Protein AF-A0A3C0NQF9-F1 (afdb_mono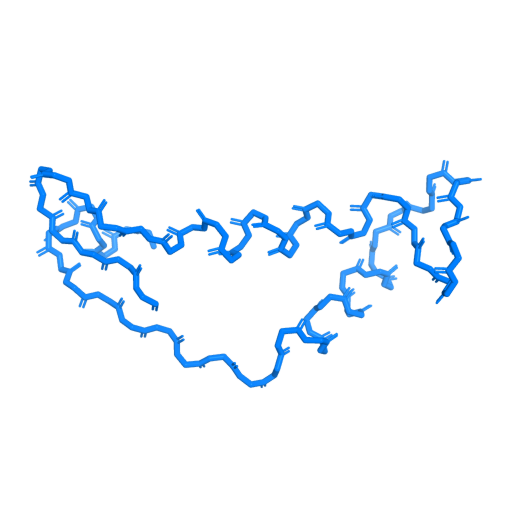mer_lite)

Sequence (64 aa):
KRLVEHKKDVVILLDSITRLARAYNTVIPSSGKVLTGGVDANALQKPKRFFGAARNIEEGGSLT

Structure (mmCIF, N/CA/C/O backbone):
data_AF-A0A3C0NQF9-F1
#
_entry.id   AF-A0A3C0NQF9-F1
#
loop_
_atom_site.group_PDB
_atom_site.id
_atom_site.type_symbol
_atom_site.label_atom_id
_atom_site.label_alt_id
_atom_site.label_comp_id
_atom_site.label_asym_id
_atom_site.label_entity_id
_atom_site.label_seq_id
_atom_site.pdbx_PDB_ins_code
_atom_site.Cartn_x
_atom_site.Cartn_y
_atom_site.Cartn_z
_atom_site.occupancy
_atom_site.B_iso_or_equiv
_atom_site.auth_seq_id
_atom_site.auth_comp_id
_atom_site.auth_asym_id
_atom_site.auth_atom_id
_atom_site.pdbx_PDB_model_num
ATOM 1 N N . LYS A 1 1 ? -7.327 4.686 2.696 1.00 69.62 1 LYS A N 1
ATOM 2 C CA . LYS A 1 1 ? -7.076 5.876 3.549 1.00 69.62 1 LYS A CA 1
ATOM 3 C C . LYS A 1 1 ? -8.374 6.514 4.025 1.00 69.62 1 LYS A C 1
ATOM 5 O O . LYS A 1 1 ? -8.636 6.380 5.203 1.00 69.62 1 LYS A O 1
ATOM 10 N N . ARG A 1 2 ? -9.245 7.036 3.146 1.00 86.69 2 ARG A N 1
ATOM 11 C CA . ARG A 1 2 ? -10.522 7.658 3.567 1.00 86.69 2 ARG A CA 1
ATOM 12 C C . ARG A 1 2 ? -11.410 6.807 4.487 1.00 86.69 2 ARG A C 1
ATOM 14 O O . ARG A 1 2 ? -11.939 7.321 5.454 1.00 86.69 2 ARG A O 1
ATOM 21 N N . LEU A 1 3 ? -11.531 5.497 4.253 1.00 80.94 3 LEU A N 1
ATOM 22 C CA . LEU A 1 3 ? -12.287 4.615 5.162 1.00 80.94 3 LEU A CA 1
ATOM 23 C C . LEU A 1 3 ? -11.704 4.577 6.589 1.00 80.94 3 LEU A C 1
ATOM 25 O O . LEU A 1 3 ? -12.455 4.556 7.556 1.00 80.94 3 LEU A O 1
ATOM 29 N N . VAL A 1 4 ? -10.377 4.639 6.712 1.00 85.56 4 VAL A N 1
ATOM 30 C CA . VAL A 1 4 ? -9.666 4.658 7.999 1.00 85.56 4 VAL A CA 1
ATOM 31 C C . VAL A 1 4 ? -9.871 6.001 8.708 1.00 85.56 4 VAL A C 1
ATOM 33 O O . VAL A 1 4 ? -10.073 6.023 9.911 1.00 85.56 4 VAL A O 1
ATOM 36 N N . GLU A 1 5 ? -9.930 7.112 7.960 1.00 87.06 5 GLU A N 1
ATOM 37 C CA . GLU A 1 5 ? -10.274 8.449 8.490 1.00 87.06 5 GLU A CA 1
ATOM 38 C C . GLU A 1 5 ? -11.696 8.488 9.088 1.00 87.06 5 GLU A C 1
ATOM 40 O O . GLU A 1 5 ? -11.968 9.253 10.008 1.00 87.06 5 GLU A O 1
ATOM 45 N N . HIS A 1 6 ? -12.593 7.608 8.629 1.00 90.38 6 HIS A N 1
ATOM 46 C CA . HIS A 1 6 ? -13.917 7.382 9.220 1.00 90.38 6 HIS A CA 1
ATOM 47 C C . HIS A 1 6 ? -13.918 6.317 10.335 1.00 90.38 6 HIS A C 1
ATOM 49 O O . HIS A 1 6 ? -14.966 5.736 10.632 1.00 90.38 6 HIS A O 1
ATOM 55 N N . LYS A 1 7 ? -12.759 6.054 10.955 1.00 86.06 7 LYS A N 1
ATOM 56 C CA . LYS A 1 7 ? -12.566 5.111 12.071 1.00 86.06 7 LYS A CA 1
ATOM 57 C C . LYS A 1 7 ? -12.970 3.669 11.747 1.00 86.06 7 LYS A C 1
ATOM 59 O O . LYS A 1 7 ? -13.478 2.952 12.607 1.00 86.06 7 LYS A O 1
ATOM 64 N N . LYS A 1 8 ? -12.791 3.245 10.493 1.00 87.31 8 LYS A N 1
ATOM 65 C CA . LYS A 1 8 ? -12.986 1.848 10.084 1.00 87.31 8 LYS A CA 1
ATOM 66 C C . LYS A 1 8 ? -11.662 1.100 10.075 1.00 87.31 8 LYS A C 1
ATOM 68 O O . LYS A 1 8 ? -10.645 1.642 9.648 1.00 87.31 8 LYS A O 1
ATOM 73 N N . ASP A 1 9 ? -11.721 -0.163 10.472 1.00 88.62 9 ASP A N 1
ATOM 74 C CA . ASP A 1 9 ? -10.646 -1.125 10.269 1.00 88.62 9 ASP A CA 1
ATOM 75 C C . ASP A 1 9 ? -10.735 -1.683 8.850 1.00 88.62 9 ASP A C 1
ATOM 77 O O . ASP A 1 9 ? -11.772 -2.193 8.420 1.00 88.62 9 ASP A O 1
ATOM 81 N N . VAL A 1 10 ? -9.660 -1.515 8.090 1.00 91.19 10 VAL A N 1
ATOM 82 C CA . VAL A 1 10 ? -9.587 -1.851 6.670 1.00 91.19 10 VAL A CA 1
ATOM 83 C C . VAL A 1 10 ? -8.460 -2.844 6.467 1.00 91.19 10 VAL A C 1
ATOM 85 O O . VAL A 1 10 ? -7.340 -2.595 6.899 1.00 91.19 10 VAL A O 1
ATOM 88 N N . VAL A 1 11 ? -8.745 -3.927 5.750 1.00 91.38 11 VAL A N 1
ATOM 89 C CA . VAL A 1 11 ? -7.751 -4.928 5.351 1.00 91.38 11 VAL A CA 1
ATOM 90 C C . VAL A 1 11 ? -7.617 -4.916 3.831 1.00 91.38 11 VAL A C 1
ATOM 92 O O . VAL A 1 11 ? -8.621 -4.991 3.120 1.00 91.38 11 VAL A O 1
ATOM 95 N N . ILE A 1 12 ? -6.389 -4.823 3.321 1.00 90.31 12 ILE A N 1
ATOM 96 C CA . ILE A 1 12 ? -6.069 -4.952 1.897 1.00 90.31 12 ILE A CA 1
ATOM 97 C C . ILE A 1 12 ? -5.289 -6.247 1.684 1.00 90.31 12 ILE A C 1
ATOM 99 O O . ILE A 1 12 ? -4.101 -6.342 1.982 1.00 90.31 12 ILE A O 1
ATOM 103 N N . LEU A 1 13 ? -5.941 -7.238 1.078 1.00 91.31 13 LEU A N 1
ATOM 104 C CA . LEU A 1 13 ? -5.261 -8.439 0.601 1.00 91.31 13 LEU A CA 1
ATOM 105 C C . LEU A 1 13 ? -4.632 -8.147 -0.766 1.00 91.31 13 LEU A C 1
ATOM 107 O O . LEU A 1 13 ? -5.338 -8.004 -1.765 1.00 91.31 13 LEU A O 1
ATOM 111 N N . LEU A 1 14 ? -3.304 -8.022 -0.803 1.00 90.31 14 LEU A N 1
ATOM 112 C CA . LEU A 1 14 ? -2.543 -7.760 -2.025 1.00 90.31 14 LEU A CA 1
ATOM 113 C C . LEU A 1 14 ? -1.687 -8.970 -2.418 1.00 90.31 14 LEU A C 1
ATOM 115 O O . LEU A 1 14 ? -0.692 -9.265 -1.759 1.00 90.31 14 LEU A O 1
ATOM 119 N N . ASP A 1 15 ? -1.999 -9.570 -3.566 1.00 90.50 15 ASP A N 1
ATOM 120 C CA . ASP A 1 15 ? -1.158 -10.566 -4.236 1.00 90.50 15 ASP A CA 1
ATOM 121 C C . ASP A 1 15 ? -0.796 -10.079 -5.664 1.00 90.50 15 ASP A C 1
ATOM 123 O O . ASP A 1 15 ? -1.657 -10.008 -6.538 1.00 90.50 15 ASP A O 1
ATOM 127 N N . SER A 1 16 ? 0.432 -9.629 -5.970 1.00 87.44 16 SER A N 1
ATOM 128 C CA . SER A 1 16 ? 1.624 -9.567 -5.112 1.00 87.44 16 SER A CA 1
ATOM 129 C C . SER A 1 16 ? 2.308 -8.201 -5.118 1.00 87.44 16 SER A C 1
ATOM 131 O O . SER A 1 16 ? 2.377 -7.498 -6.134 1.00 87.44 16 SER A O 1
ATOM 133 N N . ILE A 1 17 ? 2.910 -7.854 -3.979 1.00 83.25 17 ILE A N 1
ATOM 134 C CA . ILE A 1 17 ? 3.737 -6.649 -3.828 1.0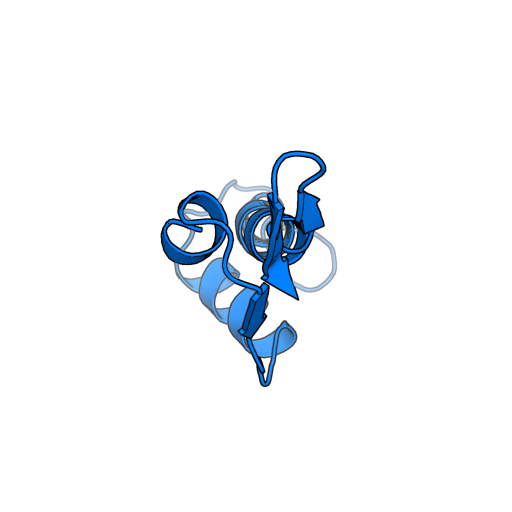0 83.25 17 ILE A CA 1
ATOM 135 C C . ILE A 1 17 ? 4.904 -6.618 -4.828 1.00 83.25 17 ILE A C 1
ATOM 137 O O . ILE A 1 17 ? 5.249 -5.561 -5.358 1.00 83.25 17 ILE A O 1
ATOM 141 N N . THR A 1 18 ? 5.467 -7.782 -5.157 1.00 85.38 18 THR A N 1
ATOM 142 C CA . THR A 1 18 ? 6.560 -7.914 -6.125 1.00 85.38 18 THR A CA 1
ATOM 143 C C . THR A 1 18 ? 6.112 -7.525 -7.534 1.00 85.38 18 THR A C 1
ATOM 145 O O . THR A 1 18 ? 6.851 -6.840 -8.244 1.00 85.38 18 THR A O 1
ATOM 148 N N . ARG A 1 19 ? 4.893 -7.906 -7.948 1.00 88.00 19 ARG A N 1
ATOM 149 C CA . ARG A 1 19 ? 4.333 -7.490 -9.245 1.00 88.00 19 ARG A CA 1
ATOM 150 C C . ARG A 1 19 ? 4.035 -5.994 -9.269 1.00 88.00 19 ARG A C 1
ATOM 152 O O . ARG A 1 19 ? 4.375 -5.333 -10.248 1.00 88.00 19 ARG A O 1
ATOM 159 N N . LEU A 1 20 ? 3.495 -5.449 -8.177 1.00 85.44 20 LEU A N 1
ATOM 160 C CA . LEU A 1 20 ? 3.248 -4.013 -8.051 1.00 85.44 20 LEU A CA 1
ATOM 161 C C . LEU A 1 20 ? 4.549 -3.203 -8.187 1.00 85.44 20 LEU A C 1
ATOM 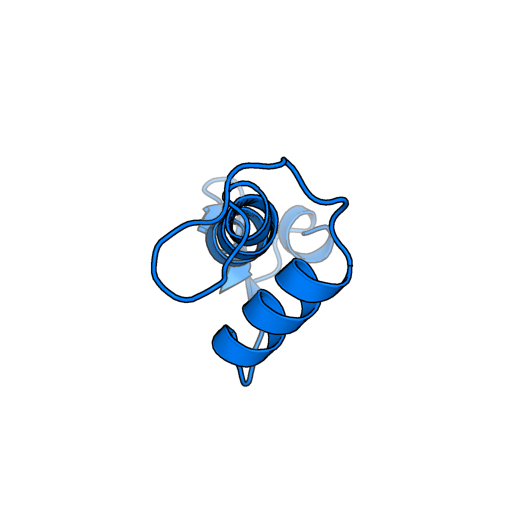163 O O . LEU A 1 20 ? 4.596 -2.234 -8.941 1.00 85.44 20 LEU A O 1
ATOM 167 N N . ALA A 1 21 ? 5.627 -3.622 -7.520 1.00 83.69 21 ALA A N 1
ATOM 168 C CA . ALA A 1 21 ? 6.927 -2.957 -7.616 1.00 83.69 21 ALA A CA 1
ATOM 169 C C . ALA A 1 21 ? 7.508 -2.982 -9.042 1.00 83.69 21 ALA A C 1
ATOM 171 O O . ALA A 1 21 ? 8.025 -1.968 -9.512 1.00 83.69 21 ALA A O 1
ATOM 172 N N . ARG A 1 22 ? 7.372 -4.106 -9.762 1.00 84.06 22 ARG A N 1
ATOM 173 C CA . ARG A 1 22 ? 7.796 -4.206 -11.171 1.00 84.06 22 ARG A CA 1
ATOM 174 C C . ARG A 1 22 ? 6.997 -3.276 -12.082 1.00 84.06 22 ARG A C 1
ATOM 176 O O . ARG A 1 22 ? 7.600 -2.606 -12.914 1.00 84.06 22 ARG A O 1
ATOM 183 N N . ALA A 1 23 ? 5.681 -3.185 -11.888 1.00 84.81 23 ALA A N 1
ATOM 184 C CA . ALA A 1 23 ? 4.839 -2.259 -12.644 1.00 84.81 23 ALA A CA 1
ATOM 185 C C . ALA A 1 23 ? 5.248 -0.794 -12.408 1.00 84.81 23 ALA A C 1
ATOM 187 O O . ALA A 1 23 ? 5.315 -0.010 -13.354 1.00 84.81 23 ALA A O 1
ATOM 188 N N . TYR A 1 24 ? 5.604 -0.429 -11.170 1.00 81.44 24 TYR A N 1
ATOM 189 C CA . TYR A 1 24 ? 6.146 0.901 -10.874 1.00 81.44 24 TYR A CA 1
ATOM 190 C C . TYR A 1 24 ? 7.474 1.170 -11.589 1.00 81.44 24 TYR A C 1
ATOM 192 O O . TYR A 1 24 ? 7.663 2.271 -12.101 1.00 81.44 24 TYR A O 1
ATOM 200 N N . ASN A 1 25 ? 8.355 0.172 -11.688 1.00 80.69 25 ASN A N 1
ATOM 201 C CA . ASN A 1 25 ? 9.616 0.297 -12.419 1.00 80.69 25 ASN A CA 1
ATOM 202 C C . ASN A 1 25 ? 9.416 0.567 -13.918 1.00 80.69 25 ASN A C 1
ATOM 204 O O . ASN A 1 25 ? 10.187 1.314 -14.504 1.00 80.69 25 ASN A O 1
ATOM 208 N N . THR A 1 26 ? 8.375 -0.001 -14.536 1.00 80.19 26 THR A N 1
ATOM 209 C CA . THR A 1 26 ? 8.106 0.187 -15.974 1.00 80.19 26 THR A CA 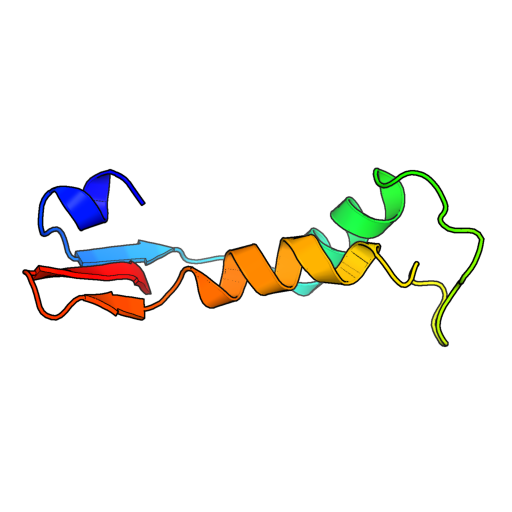1
ATOM 210 C C . THR A 1 26 ? 7.488 1.538 -16.332 1.00 80.19 26 THR A C 1
ATOM 212 O O . THR A 1 26 ? 7.617 1.969 -17.472 1.00 80.19 26 THR A O 1
ATOM 215 N N . VAL A 1 27 ? 6.801 2.202 -15.396 1.00 81.25 27 VAL A N 1
ATOM 216 C CA . VAL A 1 27 ? 6.060 3.452 -15.676 1.00 81.25 27 VAL A CA 1
ATOM 217 C C . VAL A 1 27 ? 6.764 4.716 -15.187 1.00 81.25 27 VAL A C 1
ATOM 219 O O . VAL A 1 27 ? 6.344 5.821 -15.526 1.00 81.25 27 VAL A O 1
ATOM 222 N N . ILE A 1 28 ? 7.788 4.590 -14.341 1.00 79.25 28 ILE A N 1
ATOM 223 C CA . ILE A 1 28 ? 8.512 5.743 -13.802 1.00 79.25 28 ILE A CA 1
ATOM 224 C C . ILE A 1 28 ? 9.535 6.235 -14.840 1.00 79.25 28 ILE A C 1
ATOM 226 O O . ILE A 1 28 ? 10.242 5.415 -15.424 1.00 79.25 28 ILE A O 1
ATOM 230 N N . PRO A 1 29 ? 9.634 7.559 -15.079 1.00 75.75 29 PRO A N 1
ATOM 231 C CA . PRO A 1 29 ? 10.687 8.121 -15.916 1.00 75.75 29 PRO A CA 1
ATOM 232 C C . PRO A 1 29 ? 12.064 7.706 -15.395 1.00 75.75 29 PRO A C 1
ATOM 234 O O . PRO A 1 29 ? 12.321 7.816 -14.195 1.00 75.75 29 PRO A O 1
ATOM 237 N N . SER A 1 30 ? 12.941 7.250 -16.292 1.00 75.31 30 SER A N 1
ATOM 238 C CA . SER A 1 30 ? 14.294 6.828 -15.921 1.00 75.31 30 SER A CA 1
ATOM 239 C C . SER A 1 30 ? 15.031 7.957 -15.202 1.00 75.31 30 SER A C 1
ATOM 241 O O . SER A 1 30 ? 15.142 9.071 -15.712 1.00 75.31 30 SER A O 1
ATOM 243 N N . SER A 1 31 ? 15.552 7.658 -14.015 1.00 74.62 31 SER A N 1
ATOM 244 C CA . SER A 1 31 ? 16.360 8.577 -13.211 1.00 74.62 31 SER A CA 1
ATOM 245 C C . SER A 1 31 ? 17.828 8.617 -13.646 1.00 74.62 31 SER A C 1
ATOM 247 O O . SER A 1 31 ? 18.622 9.369 -13.080 1.00 74.62 31 SER A O 1
ATOM 249 N N . GLY A 1 32 ? 18.215 7.762 -14.602 1.00 77.94 32 GLY A N 1
ATOM 250 C CA . GLY A 1 32 ? 19.609 7.528 -14.985 1.00 77.94 32 GLY A CA 1
ATOM 251 C C . GLY A 1 32 ? 20.420 6.742 -13.946 1.00 77.94 32 GLY A C 1
ATOM 252 O O . GLY A 1 32 ? 21.593 6.464 -14.179 1.00 77.94 32 GLY A O 1
ATOM 253 N N . LYS A 1 33 ? 19.818 6.359 -12.809 1.00 78.94 33 LYS A N 1
ATOM 254 C CA . LYS A 1 33 ? 20.460 5.597 -11.729 1.00 78.94 33 LYS A CA 1
ATOM 255 C C . LYS A 1 33 ? 19.734 4.270 -11.526 1.00 78.94 33 LYS A C 1
ATOM 257 O O . LYS A 1 33 ? 18.748 4.181 -10.794 1.00 78.94 33 LYS A O 1
ATOM 262 N N . VAL A 1 34 ? 20.247 3.233 -12.181 1.00 79.81 34 VAL A N 1
ATOM 263 C CA . VAL A 1 34 ? 19.726 1.866 -12.073 1.00 79.81 34 VAL A CA 1
ATOM 264 C C . VAL A 1 34 ? 20.474 1.128 -10.964 1.00 79.81 34 VAL A C 1
ATOM 266 O O . VAL A 1 34 ? 21.701 1.061 -10.967 1.00 79.81 34 VAL A O 1
ATOM 269 N N . LEU A 1 35 ? 19.730 0.590 -10.002 1.00 79.56 35 LEU A N 1
ATOM 270 C CA . LEU A 1 35 ? 20.251 -0.250 -8.930 1.00 79.56 35 LEU A CA 1
ATOM 271 C C . LEU A 1 35 ? 20.499 -1.678 -9.431 1.00 79.56 35 LEU A C 1
ATOM 273 O O . LEU A 1 35 ? 19.926 -2.129 -10.431 1.00 79.56 35 LEU A O 1
ATOM 277 N N . THR A 1 36 ? 21.316 -2.422 -8.688 1.00 72.00 36 THR A N 1
ATOM 278 C CA . THR A 1 36 ? 21.567 -3.845 -8.935 1.00 72.00 36 THR A CA 1
ATOM 279 C C . THR A 1 36 ? 20.243 -4.611 -9.034 1.00 72.00 36 THR A C 1
ATOM 281 O O . THR A 1 36 ? 19.404 -4.526 -8.138 1.00 72.00 36 THR A O 1
ATOM 284 N N . GLY A 1 37 ? 20.041 -5.339 -10.138 1.00 77.00 37 GLY A N 1
ATOM 285 C CA . GLY A 1 37 ? 18.781 -6.037 -10.434 1.00 77.00 37 GLY A CA 1
ATOM 286 C C . GLY A 1 37 ? 17.849 -5.329 -11.429 1.00 77.00 37 GLY A C 1
ATOM 287 O O . GLY A 1 37 ? 16.731 -5.798 -11.634 1.00 77.00 37 GLY A O 1
ATOM 288 N N . GLY A 1 38 ? 18.286 -4.236 -12.069 1.00 76.50 38 GLY A N 1
ATOM 289 C CA . GLY A 1 38 ? 17.544 -3.588 -13.164 1.00 76.50 38 GLY A CA 1
ATOM 290 C C . GLY A 1 38 ? 16.373 -2.719 -12.698 1.00 76.50 38 GLY A C 1
ATOM 291 O O . GLY A 1 38 ? 15.416 -2.500 -13.444 1.00 76.50 38 GLY A O 1
ATOM 292 N N . VAL A 1 39 ? 16.429 -2.252 -11.451 1.00 75.62 39 VAL A N 1
ATOM 293 C CA . VAL A 1 39 ? 15.383 -1.434 -10.831 1.00 75.62 39 VAL A CA 1
ATOM 294 C C . VAL A 1 39 ? 15.879 -0.001 -10.710 1.00 75.62 39 VAL A C 1
ATOM 296 O O . VAL A 1 39 ? 16.957 0.242 -10.173 1.00 75.62 39 VAL A O 1
ATOM 299 N N . ASP A 1 40 ? 15.101 0.954 -11.200 1.00 81.62 40 ASP A N 1
ATOM 300 C CA . ASP A 1 40 ? 15.398 2.373 -11.051 1.00 81.62 40 ASP A CA 1
ATOM 301 C C . ASP A 1 40 ? 15.357 2.778 -9.566 1.00 81.62 40 ASP A C 1
ATOM 303 O O . ASP A 1 40 ? 14.487 2.338 -8.807 1.00 81.62 40 ASP A O 1
ATOM 307 N N . ALA A 1 41 ? 16.288 3.629 -9.130 1.00 76.56 41 ALA A N 1
ATOM 308 C CA . ALA A 1 41 ? 16.372 4.067 -7.737 1.00 76.56 41 ALA A CA 1
ATOM 309 C C . ALA A 1 41 ? 15.067 4.704 -7.215 1.00 76.56 41 ALA A C 1
ATOM 311 O O . ALA A 1 41 ? 14.723 4.546 -6.040 1.00 76.56 41 ALA A O 1
ATOM 312 N N . ASN A 1 42 ? 14.297 5.364 -8.086 1.00 78.94 42 ASN A N 1
ATOM 313 C CA . ASN A 1 42 ? 13.017 5.977 -7.738 1.00 78.94 42 ASN A CA 1
ATOM 314 C C . ASN A 1 42 ? 11.839 4.992 -7.814 1.00 78.94 42 ASN A C 1
ATOM 316 O O . ASN A 1 42 ? 10.781 5.254 -7.228 1.00 78.94 42 ASN A O 1
ATOM 320 N N . ALA A 1 43 ? 12.004 3.840 -8.472 1.00 75.44 43 ALA A N 1
ATOM 321 C CA . ALA A 1 43 ? 10.930 2.869 -8.669 1.00 75.44 43 ALA A CA 1
ATOM 322 C C . ALA A 1 43 ? 10.389 2.284 -7.360 1.00 75.44 43 ALA A C 1
ATOM 324 O O . ALA A 1 43 ? 9.196 2.005 -7.242 1.00 75.44 43 ALA A O 1
ATOM 325 N N . LEU A 1 44 ? 11.245 2.150 -6.343 1.00 77.44 44 LEU A N 1
ATOM 326 C CA . LEU A 1 44 ? 10.877 1.571 -5.048 1.00 77.44 44 LEU A CA 1
ATOM 327 C C . LEU A 1 44 ? 10.181 2.559 -4.105 1.00 77.44 44 LEU A C 1
ATOM 329 O O . LEU A 1 44 ? 9.597 2.142 -3.102 1.00 77.44 44 LEU A O 1
ATOM 333 N N . GLN A 1 45 ? 10.201 3.858 -4.406 1.00 83.62 45 GLN A N 1
ATOM 334 C CA . GLN A 1 45 ? 9.671 4.874 -3.499 1.00 83.62 45 GLN A CA 1
ATOM 335 C C . GLN A 1 45 ? 8.143 4.776 -3.354 1.00 83.62 45 GLN A C 1
ATOM 337 O O . GLN A 1 45 ? 7.612 4.852 -2.243 1.00 83.62 45 GLN A O 1
ATOM 342 N N . LYS A 1 46 ? 7.421 4.566 -4.462 1.00 82.00 46 LYS A N 1
ATOM 343 C CA . 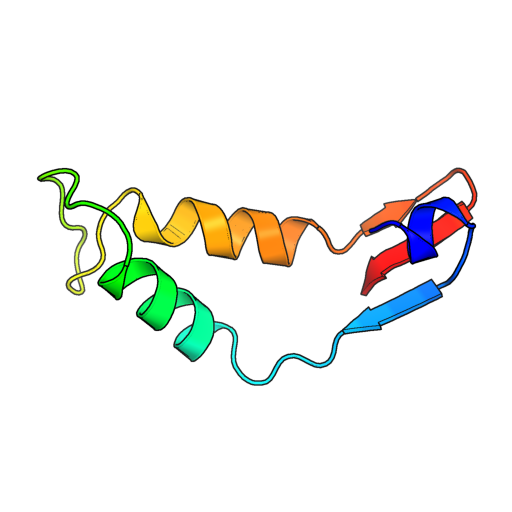LYS A 1 46 ? 5.952 4.450 -4.458 1.00 82.00 46 LYS A CA 1
ATOM 344 C C . LYS A 1 46 ? 5.453 3.143 -3.814 1.00 82.00 46 LYS A C 1
ATOM 346 O O . LYS A 1 46 ? 4.592 3.246 -2.939 1.00 82.00 46 LYS A O 1
ATOM 351 N N . PRO A 1 47 ? 6.005 1.952 -4.128 1.00 83.50 47 PRO A N 1
ATOM 352 C CA . PRO A 1 47 ? 5.676 0.713 -3.418 1.00 83.50 47 PRO A CA 1
ATOM 353 C C . PRO A 1 47 ? 5.903 0.805 -1.906 1.00 83.50 47 PRO A C 1
ATOM 355 O O . PRO A 1 47 ? 5.034 0.410 -1.132 1.00 83.50 47 PRO A O 1
ATOM 358 N N . LYS A 1 48 ? 7.026 1.397 -1.470 1.00 85.69 48 LYS A N 1
ATOM 359 C CA . LYS A 1 48 ? 7.310 1.597 -0.039 1.00 85.69 48 LYS A CA 1
ATOM 360 C C . LYS A 1 48 ? 6.266 2.486 0.638 1.00 85.69 48 LYS A C 1
ATOM 362 O O . LYS A 1 48 ? 5.811 2.160 1.728 1.00 85.69 48 LYS A O 1
ATOM 367 N N . ARG A 1 49 ? 5.849 3.584 -0.007 1.00 86.25 49 ARG A N 1
ATOM 368 C CA . ARG A 1 49 ? 4.780 4.459 0.517 1.00 86.25 49 ARG A CA 1
ATOM 369 C C . ARG A 1 49 ? 3.414 3.775 0.543 1.00 86.25 49 ARG A C 1
ATOM 371 O O . ARG A 1 49 ? 2.625 4.078 1.432 1.00 86.25 49 ARG A O 1
ATOM 378 N N . PHE A 1 50 ? 3.132 2.898 -0.421 1.00 85.81 50 PHE A N 1
ATOM 379 C CA . PHE A 1 50 ? 1.903 2.108 -0.454 1.00 85.81 50 PHE A CA 1
ATOM 380 C C . PHE A 1 50 ? 1.854 1.136 0.727 1.00 85.81 50 PHE A C 1
ATOM 382 O O . PHE A 1 50 ? 0.888 1.148 1.479 1.00 85.81 50 PHE A O 1
ATOM 389 N N . PHE A 1 51 ? 2.924 0.371 0.946 1.00 84.75 51 PHE A N 1
ATOM 390 C CA . PHE A 1 51 ? 2.982 -0.586 2.049 1.00 84.75 51 PHE A CA 1
ATOM 391 C C . PHE A 1 51 ? 3.024 0.107 3.420 1.00 84.75 51 PHE A C 1
ATOM 393 O O . PHE A 1 51 ? 2.242 -0.216 4.302 1.00 84.75 51 PHE A O 1
ATOM 400 N N . GLY A 1 52 ? 3.831 1.164 3.571 1.00 85.81 52 GLY A N 1
ATOM 401 C CA . GLY A 1 52 ? 3.865 1.995 4.786 1.00 85.81 52 GLY A CA 1
ATOM 402 C C . GLY A 1 52 ? 2.609 2.851 5.018 1.00 85.81 52 GLY A C 1
ATOM 403 O O . GLY A 1 52 ? 2.570 3.690 5.927 1.00 85.81 52 GLY A O 1
ATOM 404 N N . ALA A 1 53 ? 1.583 2.715 4.174 1.00 86.31 53 ALA A N 1
ATOM 405 C CA . ALA A 1 53 ? 0.271 3.263 4.476 1.00 86.31 53 ALA A CA 1
ATOM 406 C C . ALA A 1 53 ? -0.443 2.434 5.550 1.00 86.31 53 ALA A C 1
ATOM 408 O O . ALA A 1 53 ? -1.198 3.038 6.312 1.00 86.31 53 ALA A O 1
ATOM 409 N N . ALA A 1 54 ? -0.188 1.120 5.619 1.00 87.19 54 ALA A N 1
ATOM 410 C CA . ALA A 1 54 ? -0.711 0.237 6.654 1.00 87.19 54 ALA A CA 1
ATOM 411 C C . ALA A 1 54 ? -0.179 0.676 8.023 1.00 87.19 54 ALA A C 1
ATOM 413 O O . ALA A 1 54 ? 1.031 0.798 8.224 1.00 87.19 54 ALA A O 1
ATOM 414 N N . ARG A 1 55 ? -1.095 1.029 8.923 1.00 89.06 55 ARG A N 1
ATOM 415 C CA . ARG A 1 55 ? -0.806 1.520 10.272 1.00 89.06 55 ARG A CA 1
ATOM 416 C C . ARG A 1 55 ? -2.065 1.451 11.129 1.00 89.06 55 ARG A C 1
ATOM 418 O O . ARG A 1 55 ? -3.174 1.625 10.618 1.00 89.06 55 ARG A O 1
ATOM 425 N N . ASN A 1 56 ? -1.871 1.276 12.429 1.00 85.50 56 ASN A N 1
ATOM 426 C CA . ASN A 1 56 ? -2.904 1.544 13.421 1.00 85.50 56 ASN A CA 1
ATOM 427 C C . ASN A 1 56 ? -2.952 3.057 13.699 1.00 85.50 56 ASN A C 1
ATOM 429 O O . ASN A 1 56 ? -1.894 3.687 13.772 1.00 85.50 56 ASN A O 1
ATOM 433 N N . ILE A 1 57 ? -4.144 3.647 13.799 1.00 86.56 57 ILE A N 1
ATOM 434 C CA . ILE A 1 57 ? -4.320 5.079 14.069 1.00 86.56 57 ILE A CA 1
ATOM 435 C C . ILE A 1 57 ? -4.884 5.242 15.481 1.00 86.56 57 ILE A C 1
ATOM 437 O O . ILE A 1 57 ? -5.979 4.768 15.766 1.00 86.56 57 ILE A O 1
ATOM 441 N N . GLU A 1 58 ? -4.155 5.945 16.355 1.00 79.19 58 GLU A N 1
ATOM 442 C CA . GLU A 1 58 ? -4.545 6.147 17.764 1.00 79.19 58 GLU A CA 1
ATOM 443 C C . GLU A 1 58 ? -5.926 6.809 17.918 1.00 79.19 58 GLU A C 1
ATOM 445 O O . GLU A 1 58 ? -6.683 6.468 18.823 1.00 79.19 58 GLU A O 1
ATOM 450 N N . GLU A 1 59 ? -6.302 7.705 17.002 1.00 79.75 59 GLU A N 1
ATOM 451 C CA . GLU A 1 59 ? -7.590 8.417 17.019 1.00 79.75 59 GLU A CA 1
ATOM 452 C C . GLU A 1 59 ? -8.778 7.589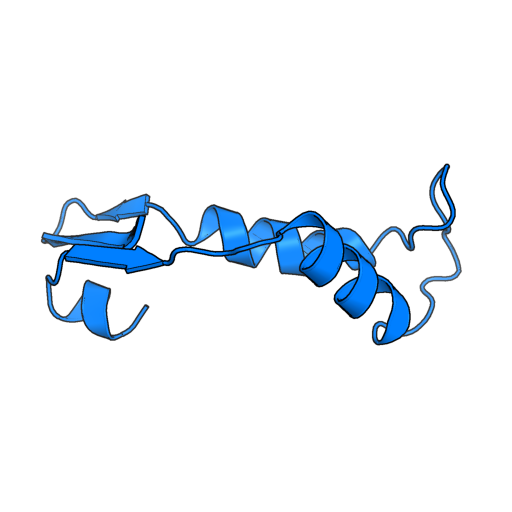 16.466 1.00 79.75 59 GLU A C 1
ATOM 454 O O . GLU A 1 59 ? -9.933 8.046 16.481 1.00 79.75 59 GLU A O 1
ATOM 459 N N . GLY A 1 60 ? -8.511 6.356 16.016 1.00 76.69 60 GLY A N 1
ATOM 460 C CA . GLY A 1 60 ? -9.495 5.356 15.604 1.00 76.69 60 GLY A CA 1
ATOM 461 C C . GLY A 1 60 ? -9.313 4.835 14.173 1.00 76.69 60 GLY A C 1
ATOM 462 O O . GLY A 1 60 ? -9.005 5.589 13.251 1.00 76.69 60 GLY A O 1
ATOM 463 N N . GLY A 1 61 ? -9.604 3.543 13.988 1.00 84.56 61 GLY A N 1
ATOM 464 C CA . GLY A 1 61 ? -9.466 2.815 12.725 1.00 84.56 61 GLY A CA 1
ATOM 465 C C . GLY A 1 61 ? -8.051 2.285 12.479 1.00 84.56 61 GLY A C 1
ATOM 466 O O . GLY A 1 61 ? -7.067 2.734 13.065 1.00 84.56 61 GLY A O 1
ATOM 467 N N . SER A 1 62 ? -7.937 1.334 11.560 1.00 87.62 62 SER A N 1
ATOM 468 C CA . SER A 1 62 ? -6.661 0.731 11.181 1.00 87.62 62 SER A CA 1
ATOM 469 C C . SER A 1 62 ? -6.615 0.415 9.689 1.00 87.62 62 SER A C 1
ATOM 471 O O . SER A 1 62 ? -7.640 0.216 9.035 1.00 87.62 62 SER A O 1
ATOM 473 N N . LEU A 1 63 ? -5.408 0.401 9.127 1.00 89.12 63 LEU A N 1
ATOM 474 C CA . LEU A 1 63 ? -5.149 -0.151 7.802 1.00 89.12 63 LEU A CA 1
ATOM 475 C C . LEU A 1 63 ? -4.163 -1.301 7.943 1.00 89.12 63 LEU A C 1
ATOM 477 O O . LEU A 1 63 ? -3.035 -1.068 8.379 1.00 89.12 63 LEU A O 1
ATOM 481 N N . THR A 1 64 ? -4.599 -2.491 7.549 1.00 88.50 64 THR A N 1
ATOM 482 C CA . THR A 1 64 ? -3.793 -3.712 7.478 1.00 88.50 64 THR A CA 1
ATOM 483 C C . THR A 1 64 ? -3.554 -4.082 6.024 1.00 88.50 64 THR A C 1
ATOM 485 O O . THR A 1 64 ? -4.542 -4.117 5.256 1.00 88.50 64 THR A O 1
#

pLDDT: mean 83.17, std 5.19, range [69.62, 91.38]

Secondary structure (DSSP, 8-state):
-HHHHTT-EE----S-HHHHHHHHHHHSPP-S-EETTTEETTTTHHHHHHHTT-EE-TTS-EE-

Foldseek 3Di:
DVCVVVQAAEEDDDPPLVVVLVVLQVPDDAPVDADPPRGGPCSVVVSVVVVVVFDDDPVHYTYD

Radius of gyration: 14.82 Å; chains: 1; bounding box: 36×19×34 Å